Protein AF-A0A957VNJ9-F1 (afdb_monomer)

Solvent-accessible surface area (backbone atoms only — not comparable to full-atom values): 10377 Å² total; per-residue (Å²): 135,84,89,80,92,87,82,86,87,85,89,81,90,75,98,68,89,82,77,82,77,82,78,83,77,80,77,77,76,82,78,77,76,81,76,78,79,77,77,81,75,73,97,59,76,95,60,82,52,71,89,81,55,55,68,86,68,42,51,62,58,51,47,54,42,60,76,69,40,44,57,62,81,70,61,45,54,58,53,97,53,60,36,53,59,40,62,75,54,98,95,41,77,67,27,94,51,56,9,32,38,45,36,27,32,70,58,41,46,51,36,58,73,51,77,59,59,77,78,82,60,88,79,51,45,76,46,77,45,33,30,76,68,59,24,74,80,56,68,92,56,53,72,68,62,51,61,76,53,62,74,50,90,74,134

Secondary structure (DSSP, 8-state):
---------------------------PPPPPPPPPPPPPPPSS-SS--GGGS-HHHHHHHHHHHHHTTHHHHTT-EE-SS-B-SS-EETTEE-SSSSEEEEEE-HHHHHHHHTTT-SPPPTT--EEEEEEPSPGGGGTT--HHHHHTT--BS--

Sequence (155 aa):
MLNSICGRWWLSCGLGLFVLLFSAGCTATPGVPPLPPPPPAPVDPPLPLPSTMTLDAYEPILFDFLESKRYQELGWAHDKRVRDTGPYIDKVSYGTHPAVRIYYSPEIYAWLKNDRQGDVPDGAMIIKEMFPTPAARYTGMSDAEINDRLSMWTF

Structure (mmCIF, N/CA/C/O backbone):
data_AF-A0A957VNJ9-F1
#
_entry.id   AF-A0A957VNJ9-F1
#
loop_
_atom_site.group_PDB
_atom_site.id
_atom_site.type_symbol
_atom_site.label_atom_id
_atom_site.label_alt_id
_atom_site.label_comp_id
_atom_site.label_asym_id
_atom_site.label_entity_id
_atom_site.label_seq_id
_atom_site.pdbx_PDB_ins_code
_atom_site.Cartn_x
_atom_site.Cartn_y
_atom_site.Cartn_z
_atom_site.occupancy
_atom_site.B_iso_or_equiv
_atom_site.auth_seq_id
_atom_site.auth_comp_id
_atom_site.auth_asym_id
_atom_site.auth_atom_id
_atom_site.pdbx_PDB_model_num
ATOM 1 N N . MET A 1 1 ? 10.304 -48.553 -33.536 1.00 38.38 1 MET A N 1
ATOM 2 C CA . MET A 1 1 ? 10.157 -49.940 -33.044 1.00 38.38 1 MET A CA 1
ATOM 3 C C . MET A 1 1 ? 8.678 -50.206 -32.794 1.00 38.38 1 MET A C 1
ATOM 5 O O . MET A 1 1 ? 8.020 -49.284 -32.337 1.00 38.38 1 MET A O 1
ATOM 9 N N . LEU A 1 2 ? 8.240 -51.448 -33.052 1.00 38.75 2 LEU A N 1
ATOM 10 C CA . LEU A 1 2 ? 6.922 -52.064 -32.781 1.00 38.75 2 LEU A CA 1
ATOM 11 C C . LEU A 1 2 ? 5.769 -51.625 -33.715 1.00 38.75 2 LEU A C 1
ATOM 13 O O . LEU A 1 2 ? 5.451 -50.447 -33.792 1.00 38.75 2 LEU A O 1
ATOM 17 N N . ASN A 1 3 ? 5.292 -52.503 -34.616 1.00 37.09 3 ASN A N 1
ATOM 18 C CA . ASN A 1 3 ? 4.362 -53.646 -34.407 1.00 37.09 3 ASN A CA 1
ATOM 19 C C . ASN A 1 3 ? 2.962 -53.156 -33.988 1.00 37.09 3 ASN A C 1
ATOM 21 O O . ASN A 1 3 ? 2.868 -52.299 -33.128 1.00 37.09 3 ASN A O 1
ATOM 25 N N . SER A 1 4 ? 1.817 -53.684 -34.414 1.00 44.69 4 SER A N 1
ATOM 26 C CA . SER A 1 4 ? 1.404 -54.676 -35.411 1.00 44.69 4 SER A CA 1
ATOM 27 C C . SER A 1 4 ? -0.136 -54.725 -35.344 1.00 44.69 4 SER A C 1
ATOM 29 O O . SER A 1 4 ? -0.682 -54.687 -34.250 1.00 44.69 4 SER A O 1
ATOM 31 N N . ILE A 1 5 ? -0.787 -54.890 -36.501 1.00 49.09 5 ILE A N 1
ATOM 32 C CA . ILE A 1 5 ? -1.937 -55.782 -36.777 1.00 49.09 5 ILE A CA 1
ATOM 33 C C . ILE A 1 5 ? -3.258 -55.602 -35.988 1.00 49.09 5 ILE A C 1
ATOM 35 O O . ILE A 1 5 ? -3.357 -55.969 -34.826 1.00 49.09 5 ILE A O 1
ATOM 39 N N . CYS A 1 6 ? -4.328 -55.256 -36.720 1.00 39.69 6 CYS A N 1
ATOM 40 C CA . CYS A 1 6 ? -5.602 -56.008 -36.812 1.00 39.69 6 CYS A CA 1
ATOM 41 C C . CYS A 1 6 ? -6.406 -55.376 -37.976 1.00 39.69 6 CYS A C 1
ATOM 43 O O . CYS A 1 6 ? -6.564 -54.166 -38.010 1.00 39.69 6 CYS A O 1
ATOM 45 N N . GLY A 1 7 ? -6.854 -56.030 -39.047 1.00 36.88 7 GLY A N 1
ATOM 46 C CA . GLY A 1 7 ? -7.435 -57.364 -39.141 1.00 36.88 7 GLY A CA 1
ATOM 47 C C . GLY A 1 7 ? -8.939 -57.274 -39.469 1.00 36.88 7 GLY A C 1
ATOM 48 O O . GLY A 1 7 ? -9.752 -57.548 -38.609 1.00 36.88 7 GLY A O 1
ATOM 49 N N . ARG A 1 8 ? -9.267 -56.798 -40.686 1.00 47.53 8 ARG A N 1
ATOM 50 C CA . ARG A 1 8 ? -10.337 -57.184 -41.653 1.00 47.53 8 ARG A CA 1
ATOM 51 C C . ARG A 1 8 ? -11.632 -57.862 -41.136 1.00 47.53 8 ARG A C 1
ATOM 53 O O . ARG A 1 8 ? -11.556 -58.809 -40.376 1.00 47.53 8 ARG A O 1
ATOM 60 N N . TRP A 1 9 ? -12.802 -57.467 -41.662 1.00 34.78 9 TRP A N 1
ATOM 61 C CA . TRP A 1 9 ? -13.671 -58.253 -42.571 1.00 34.78 9 TRP A CA 1
ATOM 62 C C . TRP A 1 9 ? -15.170 -57.814 -42.559 1.00 34.78 9 TRP A C 1
ATOM 64 O O . TRP A 1 9 ? -15.724 -57.486 -41.519 1.00 34.78 9 TRP A O 1
ATOM 74 N N . TRP A 1 10 ? -15.793 -57.959 -43.743 1.00 39.81 10 TRP A N 1
ATOM 75 C CA . TRP A 1 10 ? -17.226 -58.059 -44.113 1.00 39.81 10 TRP A CA 1
ATOM 76 C C . TRP A 1 10 ? -18.075 -56.795 -44.359 1.00 39.81 10 TRP A C 1
ATOM 78 O O . TRP A 1 10 ? -18.425 -56.032 -43.467 1.00 39.81 10 TRP A O 1
ATOM 88 N N . LEU A 1 11 ? -18.475 -56.679 -45.636 1.00 46.28 11 LEU A N 1
ATOM 89 C CA . LEU A 1 11 ? -19.645 -55.964 -46.146 1.00 46.28 11 LEU A CA 1
ATOM 90 C C . LEU A 1 11 ? -20.938 -56.479 -45.492 1.00 46.28 11 LEU A C 1
ATOM 92 O O . LEU A 1 11 ? -21.093 -57.691 -45.348 1.00 46.28 11 LEU A O 1
ATOM 96 N N . SER A 1 12 ? -21.921 -55.596 -45.298 1.00 43.41 12 SER A N 1
ATOM 97 C CA . SER A 1 12 ? -23.308 -55.839 -45.731 1.00 43.41 12 SER A CA 1
ATOM 98 C C . SER A 1 12 ? -24.133 -54.554 -45.758 1.00 43.41 12 SER A C 1
ATOM 100 O O . SER A 1 12 ? -24.054 -53.716 -44.865 1.00 43.41 12 SER A O 1
ATOM 102 N N . CYS A 1 13 ? -24.908 -54.432 -46.834 1.00 42.75 13 CYS A N 1
ATOM 103 C CA . CYS A 1 13 ? -25.935 -53.430 -47.068 1.00 42.75 13 CYS A CA 1
ATOM 104 C C . CYS A 1 13 ? -27.037 -53.477 -46.002 1.00 42.75 13 CYS A C 1
ATOM 106 O O . CYS A 1 13 ? -27.455 -54.554 -45.588 1.00 42.75 13 CYS A O 1
ATOM 108 N N . GLY A 1 14 ? -27.593 -52.315 -45.670 1.00 41.59 14 GLY A N 1
ATOM 109 C CA . GLY A 1 14 ? -28.863 -52.205 -44.963 1.00 41.59 14 GLY A CA 1
ATOM 110 C C . GLY A 1 14 ? -29.283 -50.747 -44.861 1.00 41.59 14 GLY A C 1
ATOM 111 O O . GLY A 1 14 ? -28.668 -49.984 -44.124 1.00 41.59 14 GLY A O 1
ATOM 112 N N . LEU A 1 15 ? -30.303 -50.353 -45.630 1.00 52.56 15 LEU A N 1
ATOM 113 C CA . LEU A 1 15 ? -30.981 -49.067 -45.479 1.00 52.56 15 LEU A CA 1
ATOM 114 C C . LEU A 1 15 ? -31.488 -48.943 -44.035 1.00 52.56 15 LEU A C 1
ATOM 116 O O . LEU A 1 15 ? -32.369 -49.695 -43.624 1.00 52.56 15 LEU A O 1
ATOM 120 N N . GLY A 1 16 ? -30.943 -47.989 -43.283 1.00 39.84 16 GLY A N 1
ATOM 121 C CA . GLY A 1 16 ? -31.357 -47.679 -41.920 1.00 39.84 16 GLY A CA 1
ATOM 122 C C . GLY A 1 16 ? -31.601 -46.183 -41.778 1.00 39.84 16 GLY A C 1
ATOM 123 O O . GLY A 1 16 ? -30.678 -45.383 -41.891 1.00 39.84 16 GLY A O 1
ATOM 124 N N . LEU A 1 17 ? -32.864 -45.828 -41.568 1.00 51.88 17 LEU A N 1
ATOM 125 C CA . LEU A 1 17 ? -33.382 -44.498 -41.266 1.00 51.88 17 LEU A CA 1
ATOM 126 C C . LEU A 1 17 ? -32.530 -43.804 -40.178 1.00 51.88 17 LEU A C 1
ATOM 128 O O . LEU A 1 17 ? -32.545 -44.216 -39.019 1.00 51.88 17 LEU A O 1
ATOM 132 N N . PHE A 1 18 ? -31.784 -42.756 -40.538 1.00 42.62 18 PHE A N 1
ATOM 133 C CA . PHE A 1 18 ? -30.990 -41.968 -39.589 1.00 42.62 18 PHE A CA 1
ATOM 134 C C . PHE A 1 18 ? -31.920 -41.009 -38.827 1.00 42.62 18 PHE A C 1
ATOM 136 O O . PHE A 1 18 ? -32.185 -39.890 -39.262 1.00 42.62 18 PHE A O 1
ATOM 143 N N . VAL A 1 19 ? -32.456 -41.458 -37.692 1.00 52.66 19 VAL A N 1
ATOM 144 C CA . VAL A 1 19 ? -33.086 -40.566 -36.711 1.00 52.66 19 VAL A CA 1
ATOM 145 C C . VAL A 1 19 ? -31.959 -39.881 -35.938 1.00 52.66 19 VAL A C 1
ATOM 147 O O . VAL A 1 19 ? -31.299 -40.498 -35.106 1.00 52.66 19 VAL A O 1
ATOM 150 N N . LEU A 1 20 ? -31.714 -38.603 -36.230 1.00 48.59 20 LEU A N 1
ATOM 151 C CA . LEU A 1 20 ? -30.827 -37.757 -35.431 1.00 48.59 20 LEU A CA 1
ATOM 152 C C . LEU A 1 20 ? -31.511 -37.447 -34.091 1.00 48.59 20 LEU A C 1
ATOM 154 O O . LEU A 1 20 ? -32.281 -36.496 -33.982 1.00 48.59 20 LEU A O 1
ATOM 158 N N . LEU A 1 21 ? -31.233 -38.252 -33.062 1.00 48.19 21 LEU A N 1
ATOM 159 C CA . LEU A 1 21 ? -31.470 -37.851 -31.676 1.00 48.19 21 LEU A CA 1
ATOM 160 C C . LEU A 1 21 ? -30.427 -36.795 -31.287 1.00 48.19 21 LEU A C 1
ATOM 162 O O . LEU A 1 21 ? -29.261 -37.108 -31.053 1.00 48.19 21 LEU A O 1
ATOM 166 N N . PHE A 1 22 ? -30.854 -35.535 -31.202 1.00 48.94 22 PHE A N 1
ATOM 167 C CA . PHE A 1 22 ? -30.104 -34.485 -30.517 1.00 48.94 22 PHE A CA 1
ATOM 168 C C . PHE A 1 22 ? -30.204 -34.726 -29.004 1.00 48.94 22 PHE A C 1
ATOM 170 O O . PHE A 1 22 ? -31.162 -34.311 -28.352 1.00 48.94 22 PHE A O 1
ATOM 177 N N . SER A 1 23 ? -29.220 -35.419 -28.434 1.00 49.25 23 SER A N 1
ATOM 178 C CA . SER A 1 23 ? -29.039 -35.464 -26.983 1.00 49.25 23 SER A CA 1
ATOM 179 C C . SER A 1 23 ? -28.558 -34.092 -26.509 1.00 49.25 23 SER A C 1
ATOM 181 O O . SER A 1 23 ? -27.394 -33.738 -26.694 1.00 49.25 23 SER A O 1
ATOM 183 N N . ALA A 1 24 ? -29.453 -33.307 -25.907 1.00 58.97 24 ALA A N 1
ATOM 184 C CA . ALA A 1 24 ? -29.091 -32.104 -25.167 1.00 58.97 24 ALA A CA 1
ATOM 185 C C . ALA A 1 24 ? -28.257 -32.508 -23.940 1.00 58.97 24 ALA A C 1
ATOM 187 O O . ALA A 1 24 ? -28.787 -32.904 -22.903 1.00 58.97 24 ALA A O 1
ATOM 188 N N . GLY A 1 25 ? -26.932 -32.465 -24.077 1.00 49.56 25 GLY A N 1
ATOM 189 C CA . GLY A 1 25 ? -26.015 -32.635 -22.959 1.00 49.56 25 GLY A CA 1
ATOM 190 C C . GLY A 1 25 ? -26.061 -31.404 -22.060 1.00 49.56 25 GLY A C 1
ATOM 191 O O . GLY A 1 25 ? -25.425 -30.398 -22.360 1.00 49.56 25 GLY A O 1
ATOM 192 N N . CYS A 1 26 ? -26.796 -31.478 -20.950 1.00 47.88 26 CYS A N 1
ATOM 193 C CA . CYS A 1 26 ? -26.626 -30.553 -19.833 1.00 47.88 26 CYS A CA 1
ATOM 194 C C . CYS A 1 26 ? -25.254 -30.814 -19.199 1.00 47.88 26 CYS A C 1
ATOM 196 O O . CYS A 1 26 ? -25.108 -31.704 -18.362 1.00 47.88 26 CYS A O 1
ATOM 198 N N . THR A 1 27 ? -24.227 -30.064 -19.591 1.00 48.47 27 THR A N 1
ATOM 199 C CA . THR A 1 27 ? -22.971 -30.038 -18.838 1.00 48.47 27 THR A CA 1
ATOM 200 C C . THR A 1 27 ? -23.202 -29.236 -17.561 1.00 48.47 27 THR A C 1
ATOM 202 O O . THR A 1 27 ? -23.256 -28.008 -17.597 1.00 48.47 27 THR A O 1
ATOM 205 N N . ALA A 1 28 ? -23.378 -29.929 -16.436 1.00 54.81 28 ALA A N 1
ATOM 206 C CA . ALA A 1 28 ? -23.348 -29.307 -15.121 1.00 54.81 28 ALA A CA 1
ATOM 207 C C . ALA A 1 28 ? -21.946 -28.729 -14.875 1.00 54.81 28 ALA A C 1
ATOM 209 O O . ALA A 1 28 ? -20.947 -29.450 -14.923 1.00 54.81 28 ALA A O 1
ATOM 210 N N . THR A 1 29 ? -21.870 -27.423 -14.638 1.00 53.47 29 THR A N 1
ATOM 211 C CA . THR A 1 29 ? -20.640 -26.731 -14.252 1.00 53.47 29 THR A CA 1
ATOM 212 C C . THR A 1 29 ? -20.153 -27.295 -12.911 1.00 53.47 29 THR A C 1
ATOM 214 O O . THR A 1 29 ? -20.943 -27.321 -11.963 1.00 53.47 29 THR A O 1
ATOM 217 N N . PRO A 1 30 ? -18.890 -27.738 -12.776 1.00 58.78 30 PRO A N 1
ATOM 218 C CA . PRO A 1 30 ? -18.343 -28.117 -11.479 1.00 58.78 30 PRO A CA 1
ATOM 219 C C . PRO A 1 30 ? -18.404 -26.915 -10.532 1.00 58.78 30 PRO A C 1
ATOM 221 O O . PRO A 1 30 ? -17.840 -25.860 -10.825 1.00 58.78 30 PRO A O 1
ATOM 224 N N . GLY A 1 31 ? -19.123 -27.061 -9.419 1.00 60.03 31 GLY A N 1
ATOM 225 C CA . GLY A 1 31 ? -19.221 -26.028 -8.394 1.00 60.03 31 GLY A CA 1
ATOM 226 C C . GLY A 1 31 ? -17.846 -25.738 -7.800 1.00 60.03 31 GLY A C 1
ATOM 227 O O . GLY A 1 31 ? -17.173 -26.643 -7.308 1.00 60.03 31 GLY A O 1
ATOM 228 N N . VAL A 1 32 ? -17.424 -24.476 -7.854 1.00 66.62 32 VAL A N 1
ATOM 229 C CA . VAL A 1 32 ? -16.236 -24.006 -7.137 1.00 66.62 32 VAL A CA 1
ATOM 230 C C . VAL A 1 32 ? -16.505 -24.174 -5.635 1.00 66.62 32 VAL A C 1
ATOM 232 O O . VAL A 1 32 ? -17.546 -23.708 -5.167 1.00 66.62 32 VAL A O 1
ATOM 235 N N . PRO A 1 33 ? -15.615 -24.832 -4.868 1.00 71.12 33 PRO A N 1
ATOM 236 C CA . PRO A 1 33 ? -15.770 -24.935 -3.424 1.00 71.12 33 PRO A CA 1
ATOM 237 C C . PRO A 1 33 ? -15.857 -23.539 -2.794 1.00 71.12 33 PRO A C 1
ATOM 239 O O . PRO A 1 33 ? -15.116 -22.644 -3.216 1.00 71.12 33 PRO A O 1
ATOM 242 N N . PRO A 1 34 ? -16.720 -23.328 -1.786 1.00 69.75 34 PRO A N 1
ATOM 243 C CA . PRO A 1 34 ? -16.755 -22.064 -1.067 1.00 69.75 34 PRO A CA 1
ATOM 244 C C . PRO A 1 34 ? -15.380 -21.784 -0.454 1.00 69.75 34 PRO A C 1
ATOM 246 O O . PRO A 1 34 ? -14.733 -22.675 0.103 1.00 69.75 34 PRO A O 1
ATOM 249 N N . LEU A 1 35 ? -14.923 -20.539 -0.593 1.00 55.06 35 LEU A N 1
ATOM 250 C CA . LEU A 1 35 ? -13.683 -20.094 0.029 1.00 55.06 35 LEU A CA 1
ATOM 251 C C . LEU A 1 35 ? -13.791 -20.248 1.555 1.00 55.06 35 LEU A C 1
ATOM 253 O O . LEU A 1 35 ? -14.874 -20.037 2.108 1.00 55.06 35 LEU A O 1
ATOM 257 N N . PRO A 1 36 ? -12.687 -20.589 2.242 1.00 68.38 36 PRO A N 1
ATOM 258 C CA . PRO A 1 36 ? -12.672 -20.592 3.696 1.00 68.38 36 PRO A CA 1
ATOM 259 C C . PRO A 1 36 ? -13.065 -19.205 4.233 1.00 68.38 36 PRO A C 1
ATOM 261 O O . PRO A 1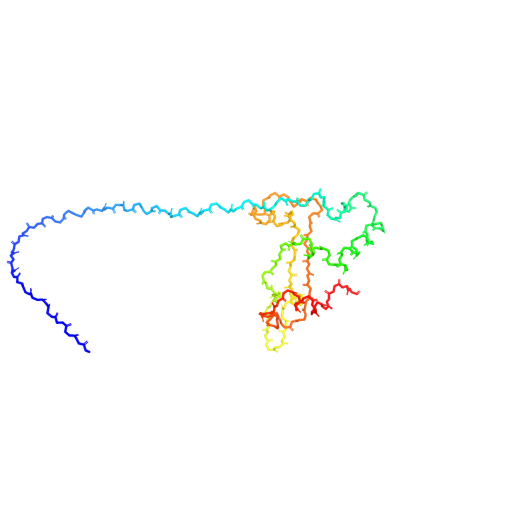 36 ? -12.780 -18.193 3.576 1.00 68.38 36 PRO A O 1
ATOM 264 N N . PRO A 1 37 ? -13.721 -19.146 5.407 1.00 60.44 37 PRO A N 1
ATOM 265 C CA . PRO A 1 37 ? -14.076 -17.878 6.023 1.00 60.44 37 PRO A CA 1
ATOM 266 C C . PRO A 1 37 ? -12.812 -17.038 6.247 1.00 60.44 37 PRO A C 1
ATOM 268 O O . PRO A 1 37 ? -11.747 -17.601 6.532 1.00 60.44 37 PRO A O 1
ATOM 271 N N . PRO A 1 38 ? -12.900 -15.705 6.097 1.00 57.47 38 PRO A N 1
ATOM 272 C CA . PRO A 1 38 ? -11.779 -14.841 6.418 1.00 57.47 38 PRO A CA 1
ATOM 273 C C . PRO A 1 38 ? -11.381 -15.046 7.888 1.00 57.47 38 PRO A C 1
ATOM 275 O O . PRO A 1 38 ? -12.241 -15.364 8.718 1.00 57.47 38 PRO A O 1
ATOM 278 N N . PRO A 1 39 ? -10.091 -14.885 8.225 1.00 58.59 39 PRO A N 1
ATOM 279 C CA . PRO A 1 39 ? -9.673 -14.881 9.617 1.00 58.59 39 PRO A CA 1
ATOM 280 C C . PRO A 1 39 ? -10.472 -13.825 10.403 1.00 58.59 39 PRO A C 1
ATOM 282 O O . PRO A 1 39 ? -10.879 -12.813 9.821 1.00 58.59 39 PRO A O 1
ATOM 285 N N . PRO A 1 40 ? -10.724 -14.054 11.704 1.00 51.91 40 PRO A N 1
ATOM 286 C CA . PRO A 1 40 ? -11.412 -13.079 12.539 1.00 51.91 40 PRO A CA 1
ATOM 287 C C . PRO A 1 40 ? -10.670 -11.740 12.501 1.00 51.91 40 PRO A C 1
ATOM 289 O O . PRO A 1 40 ? -9.438 -11.706 12.525 1.00 51.91 40 PRO A O 1
ATOM 292 N N . ALA A 1 41 ? -11.432 -10.647 12.418 1.00 54.03 41 ALA A N 1
ATOM 293 C CA . ALA A 1 41 ? -10.878 -9.303 12.482 1.00 54.03 41 ALA A CA 1
ATOM 294 C C . ALA A 1 41 ? -10.094 -9.120 13.801 1.00 54.03 41 ALA A C 1
ATOM 296 O O . ALA A 1 41 ? -10.495 -9.692 14.822 1.00 54.03 41 ALA A O 1
ATOM 297 N N . PRO A 1 42 ? -8.980 -8.366 13.801 1.00 52.56 42 PRO A N 1
ATOM 298 C CA . PRO A 1 42 ? -8.271 -8.025 15.028 1.00 52.56 42 PRO A CA 1
ATOM 299 C C . PRO A 1 42 ? -9.209 -7.388 16.061 1.00 52.56 42 PRO A C 1
ATOM 301 O O . PRO A 1 42 ? -10.159 -6.695 15.709 1.00 52.56 42 PRO A O 1
ATOM 304 N N . VAL A 1 43 ? -8.929 -7.650 17.339 1.00 51.88 43 VAL A N 1
ATOM 305 C CA . VAL A 1 43 ? -9.825 -7.378 18.478 1.00 51.88 43 VAL A CA 1
ATOM 306 C C . VAL A 1 43 ? -9.967 -5.884 18.814 1.00 51.88 43 VAL A C 1
ATOM 308 O O . VAL A 1 43 ? -10.880 -5.535 19.541 1.00 51.88 43 VAL A O 1
ATOM 311 N N . ASP A 1 44 ? -9.177 -4.995 18.218 1.00 53.34 44 ASP A N 1
ATOM 312 C CA . ASP A 1 44 ? -9.383 -3.542 18.213 1.00 53.34 44 ASP A CA 1
ATOM 313 C C . ASP A 1 44 ? -8.753 -2.982 16.922 1.00 53.34 44 ASP A C 1
ATOM 315 O O . ASP A 1 44 ? -7.735 -3.533 16.471 1.00 53.34 44 ASP A O 1
ATOM 319 N N . PRO A 1 45 ? -9.298 -1.914 16.300 1.00 62.59 45 PRO A N 1
ATOM 320 C CA . PRO A 1 45 ? -8.590 -1.243 15.220 1.00 62.59 45 PRO A CA 1
ATOM 321 C C . PRO A 1 45 ? -7.258 -0.720 15.779 1.00 62.59 45 PRO A C 1
ATOM 323 O O . PRO A 1 45 ? -7.228 -0.123 16.856 1.00 62.59 45 PRO A O 1
ATOM 326 N N . PRO A 1 46 ? -6.130 -0.933 15.082 1.00 74.88 46 PRO A N 1
ATOM 327 C CA . PRO A 1 46 ? -4.813 -0.614 15.629 1.00 74.88 46 PRO A CA 1
ATOM 328 C C . PRO A 1 46 ? -4.570 0.893 15.787 1.00 74.88 46 PRO A C 1
ATOM 330 O O . PRO A 1 46 ? -3.569 1.291 16.377 1.00 74.88 46 PRO A O 1
ATOM 333 N N . LEU A 1 47 ? -5.468 1.716 15.245 1.00 89.00 47 LEU A N 1
ATOM 334 C CA . LEU A 1 47 ? -5.465 3.165 15.331 1.00 89.00 47 LEU A CA 1
ATOM 335 C C . LEU A 1 47 ? -6.841 3.650 15.805 1.00 89.00 47 LEU A C 1
ATOM 337 O O . LEU A 1 47 ? -7.858 3.073 15.410 1.00 89.00 47 LEU A O 1
ATOM 341 N N . PRO A 1 48 ? -6.900 4.732 16.598 1.00 91.81 48 PRO A N 1
ATOM 342 C CA . PRO A 1 48 ? -8.160 5.402 16.880 1.00 91.81 48 PRO A CA 1
ATOM 343 C C . PRO A 1 48 ? -8.747 6.016 15.598 1.00 91.81 48 PRO A C 1
ATOM 345 O O . PRO A 1 48 ? -8.031 6.270 14.628 1.00 91.81 48 PRO A O 1
ATOM 348 N N . LEU A 1 49 ? -10.053 6.290 15.591 1.00 91.19 49 LEU A N 1
ATOM 349 C CA . LEU A 1 49 ? -10.687 6.960 14.456 1.00 91.19 49 LEU A CA 1
ATOM 350 C C . LEU A 1 49 ? -10.211 8.421 14.372 1.00 91.19 49 LEU A C 1
ATOM 352 O O . LEU A 1 49 ? -10.336 9.136 15.372 1.00 91.19 49 LEU A O 1
ATOM 356 N N . PRO A 1 50 ? -9.751 8.911 13.204 1.00 89.62 50 PRO A N 1
ATOM 357 C CA . PRO A 1 50 ? -9.290 10.296 13.058 1.00 89.62 50 PRO A CA 1
ATOM 358 C C . PRO A 1 50 ? -10.354 11.328 13.459 1.00 89.62 50 PRO A C 1
ATOM 360 O O . PRO A 1 50 ? -10.034 12.392 13.975 1.00 89.62 50 PRO A O 1
ATOM 363 N N . SER A 1 51 ? -11.634 10.996 13.263 1.00 88.75 51 SER A N 1
ATOM 364 C CA . SER A 1 51 ? -12.789 11.841 13.589 1.00 88.75 51 SER A CA 1
ATOM 365 C C . SER A 1 51 ? -13.035 12.026 15.093 1.00 88.75 51 SER A C 1
ATOM 367 O O . SER A 1 51 ? -13.823 12.888 15.480 1.00 88.75 51 SER A O 1
ATOM 369 N N . THR A 1 52 ? -12.376 11.238 15.949 1.00 93.00 52 THR A N 1
ATOM 370 C CA . THR A 1 52 ? -12.584 11.243 17.407 1.00 93.00 52 THR A CA 1
ATOM 371 C C . THR A 1 52 ? -11.586 12.113 18.171 1.00 93.00 52 THR A C 1
ATOM 373 O O . THR A 1 52 ? -11.705 12.253 19.387 1.00 93.00 52 THR A O 1
ATOM 376 N N . MET A 1 53 ? -10.614 12.718 17.483 1.00 94.69 53 MET A N 1
ATOM 377 C CA . MET A 1 53 ? -9.580 13.558 18.093 1.00 94.69 53 MET A CA 1
ATOM 378 C C . MET A 1 53 ? -9.124 14.682 17.157 1.00 94.69 53 MET A C 1
ATOM 380 O O . MET A 1 53 ? -9.556 14.774 16.012 1.00 94.69 53 MET A O 1
ATOM 384 N N . THR A 1 54 ? -8.283 15.584 17.661 1.00 96.19 54 THR A N 1
ATOM 385 C CA . THR A 1 54 ? -7.702 16.663 16.854 1.00 96.19 54 THR A CA 1
ATOM 386 C C . THR A 1 54 ? -6.586 16.136 15.953 1.00 96.19 54 THR A C 1
ATOM 388 O O . THR A 1 54 ? -5.949 15.133 16.271 1.00 96.19 54 THR A O 1
ATOM 391 N N . LEU A 1 55 ? -6.310 16.848 14.856 1.00 93.56 55 LEU A N 1
ATOM 392 C CA . LEU A 1 55 ? -5.229 16.498 13.929 1.00 93.56 55 LEU A CA 1
ATOM 393 C C . LEU A 1 55 ? -3.877 16.374 14.653 1.00 93.56 55 LEU A C 1
ATOM 395 O O . LEU A 1 55 ? -3.253 15.322 14.579 1.00 93.56 55 LEU A O 1
ATOM 399 N N . ASP A 1 56 ? -3.506 17.384 15.446 1.00 96.94 56 ASP A N 1
ATOM 400 C CA . ASP A 1 56 ? -2.249 17.413 16.213 1.00 96.94 56 ASP A CA 1
ATOM 401 C C . ASP A 1 56 ? -2.102 16.237 17.196 1.00 96.94 56 ASP A C 1
ATOM 403 O O . ASP A 1 56 ? -0.989 15.852 17.545 1.00 96.94 56 ASP A O 1
ATOM 407 N N . ALA A 1 57 ? -3.218 15.666 17.666 1.00 95.75 57 ALA A N 1
ATOM 408 C CA . ALA A 1 57 ? -3.205 14.494 18.540 1.00 95.75 57 ALA A CA 1
ATOM 409 C C . ALA A 1 57 ? -3.122 13.178 17.750 1.00 95.75 57 ALA A C 1
ATOM 411 O O . ALA A 1 57 ? -2.541 12.211 18.237 1.00 95.75 57 ALA A O 1
ATOM 412 N N . TYR A 1 58 ? -3.696 13.135 16.544 1.00 95.06 58 TYR A N 1
ATOM 413 C CA . TYR A 1 58 ? -3.720 11.941 15.703 1.00 95.06 58 TYR A CA 1
ATOM 414 C C . TYR A 1 58 ? -2.413 11.721 14.940 1.00 95.06 58 TYR A C 1
ATOM 416 O O . TYR A 1 58 ? -1.952 10.585 14.843 1.00 95.06 58 TYR A O 1
ATOM 424 N N . GLU A 1 59 ? -1.806 12.788 14.410 1.00 94.62 59 GLU A N 1
ATOM 425 C CA . GLU A 1 59 ? -0.607 12.696 13.568 1.00 94.62 59 GLU A CA 1
ATOM 426 C C . GLU A 1 59 ? 0.549 11.926 14.226 1.00 94.62 59 GLU A C 1
ATOM 428 O O . GLU A 1 59 ? 1.068 11.023 13.572 1.00 94.62 59 GLU A O 1
ATOM 433 N N . PRO A 1 60 ? 0.925 12.163 15.502 1.00 94.62 60 PRO A N 1
ATOM 434 C CA . PRO A 1 60 ? 1.994 11.395 16.143 1.00 94.62 60 PRO A CA 1
ATOM 435 C C . PRO A 1 60 ? 1.677 9.897 16.233 1.00 94.62 60 PRO A C 1
ATOM 437 O O . PRO A 1 60 ? 2.537 9.066 15.966 1.00 94.62 60 PRO A O 1
ATOM 440 N N . ILE A 1 61 ? 0.423 9.543 16.538 1.00 94.31 61 ILE A N 1
ATOM 441 C CA . ILE A 1 61 ? -0.025 8.145 16.635 1.00 94.31 61 ILE A CA 1
ATOM 442 C C . ILE A 1 61 ? 0.038 7.473 15.257 1.00 94.31 61 ILE A C 1
ATOM 444 O O . ILE A 1 61 ? 0.489 6.332 15.130 1.00 94.31 61 ILE A 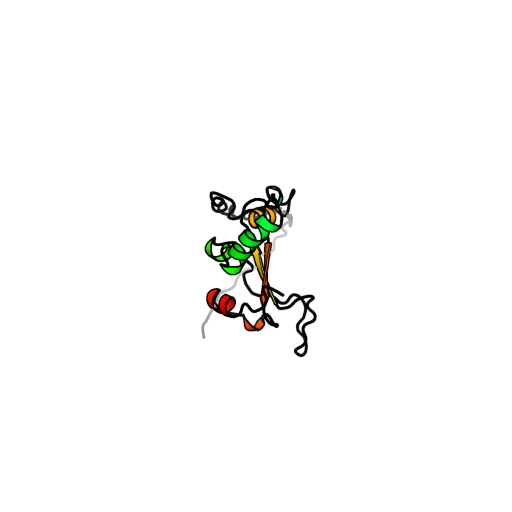O 1
ATOM 448 N N . LEU A 1 62 ? -0.411 8.182 14.216 1.00 93.44 62 LEU A N 1
ATOM 449 C CA . LEU A 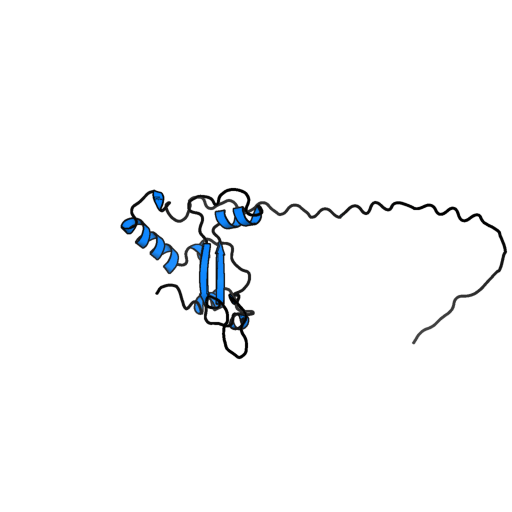1 62 ? -0.338 7.695 12.844 1.00 93.44 62 LEU A CA 1
ATOM 450 C C . LEU A 1 62 ? 1.120 7.529 12.401 1.00 93.44 62 LEU A C 1
ATOM 452 O O . LEU A 1 62 ? 1.454 6.494 11.827 1.00 93.44 62 LEU A O 1
ATOM 456 N N . PHE A 1 63 ? 1.991 8.503 12.673 1.00 92.88 63 PHE A N 1
ATOM 457 C CA . PHE A 1 63 ? 3.403 8.413 12.305 1.00 92.88 63 PHE A CA 1
ATOM 458 C C . PHE A 1 63 ? 4.100 7.255 13.006 1.00 92.88 63 PHE A C 1
ATOM 460 O O . PHE A 1 63 ? 4.724 6.454 12.314 1.00 92.88 63 PHE A O 1
ATOM 467 N N . ASP A 1 64 ? 3.896 7.069 14.310 1.00 93.25 64 ASP A N 1
ATOM 468 C CA . ASP A 1 64 ? 4.448 5.923 15.038 1.00 93.25 64 ASP A CA 1
ATOM 469 C C . ASP A 1 64 ? 4.004 4.588 14.411 1.00 93.25 64 ASP A C 1
ATOM 471 O O . ASP A 1 64 ? 4.809 3.668 14.226 1.00 93.25 64 ASP A O 1
ATOM 475 N N . PHE A 1 65 ? 2.732 4.473 14.014 1.00 93.00 65 PHE A N 1
ATOM 476 C CA . PHE A 1 65 ? 2.202 3.287 13.333 1.00 93.00 65 PHE A CA 1
ATOM 477 C C . PHE A 1 65 ? 2.841 3.049 11.952 1.00 93.00 65 PHE A C 1
ATOM 479 O O . PHE A 1 65 ? 3.119 1.900 11.585 1.00 93.00 65 PHE A O 1
ATOM 486 N N . LEU A 1 66 ? 3.067 4.113 11.176 1.00 92.19 66 LEU A N 1
ATOM 487 C CA . LEU A 1 66 ? 3.661 4.028 9.840 1.00 92.19 66 LEU A CA 1
ATOM 488 C C . LEU A 1 66 ? 5.172 3.751 9.903 1.00 92.19 66 LEU A C 1
ATOM 490 O O . LEU A 1 66 ? 5.649 2.881 9.173 1.00 92.19 66 LEU A O 1
ATOM 494 N N . GLU A 1 67 ? 5.907 4.425 10.792 1.00 89.62 67 GLU A N 1
ATOM 495 C CA . GLU A 1 67 ? 7.356 4.267 10.978 1.00 89.62 67 GLU A CA 1
ATOM 496 C C . GLU A 1 67 ? 7.718 2.876 11.499 1.00 89.62 67 GLU A C 1
ATOM 498 O O . GLU A 1 67 ? 8.624 2.228 10.969 1.00 89.62 67 GLU A O 1
ATOM 503 N N . SER A 1 68 ? 6.959 2.371 12.476 1.00 89.94 68 SER A N 1
ATOM 504 C CA . SER A 1 68 ? 7.110 0.998 12.979 1.00 89.94 68 SER A CA 1
ATOM 505 C C . SER A 1 68 ? 6.622 -0.068 11.995 1.00 89.94 68 SER A C 1
ATOM 507 O O . SER A 1 68 ? 6.779 -1.260 12.244 1.00 89.94 68 SER A O 1
ATOM 509 N N . LYS A 1 69 ? 6.022 0.338 10.867 1.00 90.69 69 LYS A N 1
ATOM 510 C CA . LYS A 1 69 ? 5.402 -0.549 9.876 1.00 90.69 69 LYS A CA 1
ATOM 511 C C . LYS A 1 69 ? 4.430 -1.547 10.506 1.00 90.69 69 LYS A C 1
ATOM 513 O O . LYS A 1 69 ? 4.325 -2.694 10.063 1.00 90.69 69 LYS A O 1
ATOM 518 N N . ARG A 1 70 ? 3.686 -1.115 11.527 1.00 92.56 70 ARG A N 1
ATOM 519 C CA . ARG A 1 70 ? 2.845 -1.991 12.353 1.00 92.56 70 ARG A CA 1
ATOM 520 C C . ARG A 1 70 ? 1.821 -2.787 11.536 1.00 92.56 70 ARG A C 1
ATOM 522 O O . ARG A 1 70 ? 1.511 -3.923 11.879 1.00 92.56 70 ARG A O 1
ATOM 529 N N . TYR A 1 71 ? 1.348 -2.249 10.413 1.00 93.00 71 TYR A N 1
ATOM 530 C CA . TYR A 1 71 ? 0.490 -2.958 9.453 1.00 93.00 71 TYR A CA 1
ATOM 531 C C . TYR A 1 71 ? 1.109 -4.265 8.912 1.00 93.00 71 TYR A C 1
ATOM 533 O O . TYR A 1 71 ? 0.382 -5.230 8.675 1.00 93.00 71 TYR A O 1
ATOM 541 N N . GLN A 1 72 ? 2.434 -4.340 8.744 1.00 92.38 72 GLN A N 1
ATOM 542 C CA . GLN A 1 72 ? 3.116 -5.567 8.320 1.00 92.38 72 GLN A CA 1
ATOM 543 C C . GLN A 1 72 ? 3.123 -6.608 9.444 1.00 92.38 72 GLN A C 1
ATOM 545 O O . GLN A 1 72 ? 2.810 -7.773 9.209 1.00 92.38 72 GLN A O 1
ATOM 550 N N . GLU A 1 73 ? 3.415 -6.181 10.675 1.00 90.81 73 GLU A N 1
ATOM 551 C CA . GLU A 1 73 ? 3.411 -7.047 11.862 1.00 90.81 73 GLU A CA 1
ATOM 552 C C . GLU A 1 73 ? 2.013 -7.590 12.181 1.00 90.81 73 GLU A C 1
ATOM 554 O O . GLU A 1 73 ? 1.863 -8.721 12.638 1.00 90.81 73 GLU A O 1
ATOM 559 N N . LEU A 1 74 ? 0.982 -6.789 11.903 1.00 92.00 74 LEU A N 1
ATOM 560 C CA . LEU A 1 74 ? -0.424 -7.179 12.000 1.00 92.00 74 LEU A CA 1
ATOM 561 C C . LEU A 1 74 ? -0.870 -8.109 10.859 1.00 92.00 74 LEU A C 1
ATOM 563 O O . LEU A 1 74 ? -2.028 -8.523 10.834 1.00 92.00 74 LEU A O 1
ATOM 567 N N . GLY A 1 75 ? 0.014 -8.436 9.912 1.00 93.38 75 GLY A N 1
ATOM 568 C CA . GLY A 1 75 ? -0.268 -9.384 8.837 1.00 93.38 75 GLY A CA 1
ATOM 569 C C . GLY A 1 75 ? -1.273 -8.870 7.809 1.00 93.38 75 GLY A C 1
ATOM 570 O O . GLY A 1 75 ? -2.041 -9.662 7.260 1.00 93.38 75 GLY A O 1
ATOM 571 N N . TRP A 1 76 ? -1.304 -7.558 7.551 1.00 95.50 76 TRP A N 1
ATOM 572 C CA . TRP A 1 76 ? -2.206 -6.985 6.551 1.00 95.50 76 TRP A CA 1
ATOM 573 C C . TRP A 1 76 ? -1.991 -7.620 5.173 1.00 95.50 76 TRP A C 1
ATOM 575 O O . TRP A 1 76 ? -0.862 -7.864 4.730 1.00 95.50 76 TRP A O 1
ATOM 585 N N . ALA A 1 77 ? -3.101 -7.870 4.475 1.00 96.31 77 ALA A N 1
ATOM 586 C CA . ALA A 1 77 ? -3.059 -8.377 3.112 1.00 96.31 77 ALA A CA 1
ATOM 587 C C . ALA A 1 77 ? -2.389 -7.346 2.197 1.00 96.31 77 ALA A C 1
ATOM 589 O O . ALA A 1 77 ? -2.561 -6.143 2.379 1.00 96.31 77 ALA A O 1
ATOM 590 N N . HIS A 1 78 ? -1.645 -7.803 1.193 1.00 96.38 78 HIS A N 1
ATOM 591 C CA . HIS A 1 78 ? -0.913 -6.911 0.301 1.00 96.38 78 HIS A CA 1
ATOM 592 C C . HIS A 1 78 ? -0.769 -7.478 -1.113 1.00 96.38 78 HIS A C 1
ATOM 594 O O . HIS A 1 78 ? -1.079 -8.642 -1.385 1.00 96.38 78 HIS A O 1
ATOM 600 N N . ASP A 1 79 ? -0.316 -6.626 -2.031 1.00 96.19 79 ASP A N 1
ATOM 601 C CA . ASP A 1 79 ? -0.005 -7.007 -3.407 1.00 96.19 79 ASP A CA 1
ATOM 602 C C . ASP A 1 79 ? 1.045 -8.127 -3.444 1.00 96.19 79 ASP A C 1
ATOM 604 O O . ASP A 1 79 ? 2.117 -8.012 -2.864 1.00 96.19 79 ASP A O 1
ATOM 608 N N . LYS A 1 80 ? 0.796 -9.178 -4.236 1.00 93.69 80 LYS A N 1
ATOM 609 C CA . LYS A 1 80 ? 1.710 -10.334 -4.374 1.00 93.69 80 LYS A CA 1
ATOM 610 C C . LYS A 1 80 ? 3.111 -9.990 -4.901 1.00 93.69 80 LYS A C 1
ATOM 612 O O . LYS A 1 80 ? 3.978 -10.857 -4.930 1.00 93.69 80 LYS A O 1
ATOM 617 N N . ARG A 1 81 ? 3.293 -8.792 -5.458 1.00 94.94 81 ARG A N 1
ATOM 618 C CA . ARG A 1 81 ? 4.553 -8.301 -6.022 1.00 94.94 81 ARG A CA 1
ATOM 619 C C . ARG A 1 81 ? 4.545 -6.780 -6.087 1.00 94.94 81 ARG A C 1
ATOM 621 O O . ARG A 1 81 ? 3.486 -6.177 -6.256 1.00 94.94 81 ARG A O 1
ATOM 628 N N . VAL A 1 82 ? 5.734 -6.184 -6.072 1.00 96.81 82 VAL A N 1
ATOM 629 C CA . VAL A 1 82 ? 5.919 -4.786 -6.473 1.00 96.81 82 VAL A CA 1
ATOM 630 C C . VAL A 1 82 ? 5.524 -4.636 -7.948 1.00 96.81 82 VAL A C 1
ATOM 632 O O . VAL A 1 82 ? 5.810 -5.512 -8.771 1.00 96.81 82 VAL A O 1
ATOM 635 N N . ARG A 1 83 ? 4.854 -3.537 -8.302 1.00 97.12 83 ARG A N 1
ATOM 636 C CA . ARG A 1 83 ? 4.402 -3.247 -9.672 1.00 97.12 83 ARG A CA 1
ATOM 637 C C . ARG A 1 83 ? 4.719 -1.812 -10.073 1.00 97.12 83 ARG A C 1
ATOM 639 O O . ARG A 1 83 ? 4.614 -0.900 -9.258 1.00 97.12 83 ARG A O 1
ATOM 646 N N . ASP A 1 84 ? 5.059 -1.602 -11.339 1.00 97.19 84 ASP A N 1
ATOM 647 C CA . ASP A 1 84 ? 5.151 -0.251 -11.882 1.00 97.19 84 ASP A CA 1
ATOM 648 C C . ASP A 1 84 ? 3.744 0.367 -11.944 1.00 97.19 84 ASP A C 1
ATOM 650 O O . ASP A 1 84 ? 2.735 -0.337 -12.066 1.00 97.19 84 ASP A O 1
ATOM 654 N N . THR A 1 85 ? 3.655 1.692 -11.824 1.00 95.75 85 THR A N 1
ATOM 655 C CA . THR A 1 85 ? 2.372 2.415 -11.946 1.00 95.75 85 THR A CA 1
ATOM 656 C C . THR A 1 85 ? 2.085 2.890 -13.372 1.00 95.75 85 THR A C 1
ATOM 658 O O . THR A 1 85 ? 1.077 3.545 -13.617 1.00 95.75 85 THR A O 1
ATOM 661 N N . GLY A 1 86 ? 2.948 2.521 -14.318 1.00 96.44 86 GLY A N 1
ATOM 662 C CA . GLY A 1 86 ? 2.809 2.727 -15.756 1.00 96.44 86 GLY A CA 1
ATOM 663 C C . GLY A 1 86 ? 3.922 1.988 -16.510 1.00 96.44 86 GLY A C 1
ATOM 664 O O . GLY A 1 86 ? 4.719 1.287 -15.882 1.00 96.44 86 GLY A O 1
ATOM 665 N N . PRO A 1 87 ? 3.988 2.106 -17.845 1.00 96.88 87 PRO A N 1
ATOM 666 C CA . PRO A 1 87 ? 5.036 1.472 -18.640 1.00 96.88 87 PRO A CA 1
ATOM 667 C C . PRO A 1 87 ? 6.442 1.954 -18.258 1.00 96.88 87 PRO A C 1
ATOM 669 O O . PRO A 1 87 ? 6.646 3.135 -17.977 1.00 96.88 87 PRO A O 1
ATOM 672 N N . TYR A 1 88 ? 7.420 1.051 -18.320 1.00 96.44 88 TYR A N 1
ATOM 673 C CA . TYR A 1 88 ? 8.844 1.372 -18.221 1.00 96.44 88 TYR A CA 1
ATOM 674 C C . TYR A 1 88 ? 9.528 1.014 -19.546 1.00 96.44 88 TYR A C 1
ATOM 676 O O . TYR A 1 88 ? 9.635 -0.164 -19.886 1.00 96.44 88 TYR A O 1
ATOM 684 N N . ILE A 1 89 ? 9.938 2.023 -20.318 1.00 96.88 89 ILE A N 1
ATOM 685 C CA . ILE A 1 89 ? 10.421 1.884 -21.704 1.00 96.88 89 ILE A CA 1
ATOM 686 C C . ILE A 1 89 ? 11.726 2.665 -21.835 1.00 96.88 89 ILE A C 1
ATOM 688 O O . ILE A 1 89 ? 11.817 3.783 -21.341 1.00 96.88 89 ILE A O 1
ATOM 692 N N . ASP A 1 90 ? 12.749 2.075 -22.456 1.00 95.75 90 ASP A N 1
ATOM 693 C CA . ASP A 1 90 ? 14.049 2.721 -22.703 1.00 95.75 90 ASP A CA 1
ATOM 694 C C . ASP A 1 90 ? 14.659 3.404 -21.469 1.00 95.75 90 ASP A C 1
ATOM 696 O O . ASP A 1 90 ? 15.239 4.485 -21.530 1.00 95.75 90 ASP A O 1
ATOM 700 N N . LYS A 1 91 ? 14.550 2.722 -20.322 1.00 94.81 91 LYS A N 1
ATOM 701 C CA . LYS A 1 91 ? 15.011 3.175 -18.999 1.00 94.81 91 LYS A CA 1
ATOM 702 C C . LYS A 1 91 ? 14.235 4.367 -18.409 1.00 94.81 91 LYS A C 1
ATOM 704 O O . LYS A 1 91 ? 14.645 4.895 -17.374 1.00 94.81 91 LYS A O 1
ATOM 709 N N . VAL A 1 92 ? 13.105 4.743 -19.005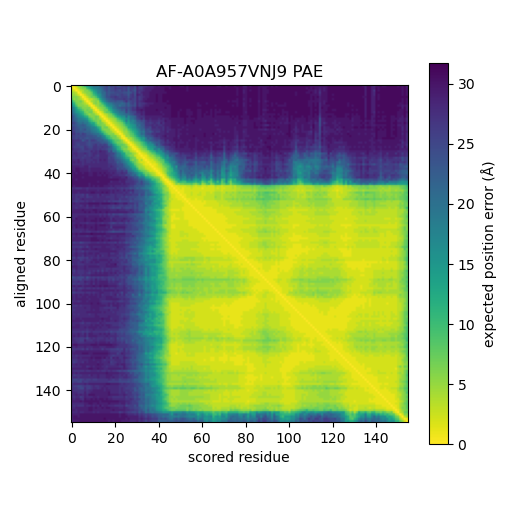 1.00 95.38 92 VAL A N 1
ATOM 710 C CA . VAL A 1 92 ? 12.218 5.829 -18.568 1.00 95.38 92 VAL A CA 1
ATOM 711 C C . VAL A 1 92 ? 10.916 5.256 -18.001 1.00 95.38 92 VAL A C 1
ATOM 713 O O . VAL A 1 92 ? 10.306 4.367 -18.594 1.00 95.38 92 VAL A O 1
ATOM 716 N N . SER A 1 93 ? 10.483 5.770 -16.845 1.00 95.56 93 SER A N 1
ATOM 717 C CA . SER A 1 93 ? 9.166 5.466 -16.272 1.00 95.56 93 SER A CA 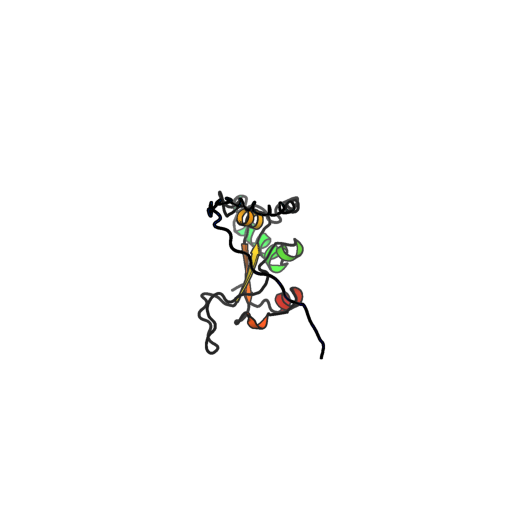1
ATOM 718 C C . SER A 1 93 ? 8.116 6.440 -16.802 1.00 95.56 93 SER A C 1
ATOM 720 O O . SER A 1 93 ? 8.308 7.651 -16.722 1.00 95.56 93 SER A O 1
ATOM 722 N N . TYR A 1 94 ? 6.992 5.905 -17.278 1.00 96.69 94 TYR A N 1
ATOM 723 C CA . TYR A 1 94 ? 5.780 6.652 -17.637 1.00 96.69 94 TYR A CA 1
ATOM 724 C C . TYR A 1 94 ? 4.652 6.437 -16.613 1.00 96.69 94 TYR A C 1
ATOM 726 O O . TYR A 1 94 ? 3.485 6.711 -16.892 1.00 96.69 94 TYR A O 1
ATOM 734 N N . GLY A 1 95 ? 4.982 5.900 -15.435 1.00 94.25 95 GLY A N 1
ATOM 735 C CA . GLY A 1 95 ? 4.060 5.821 -14.306 1.00 94.25 95 GLY A CA 1
ATOM 736 C C . GLY A 1 95 ? 3.845 7.184 -13.655 1.00 94.25 95 GLY A C 1
ATOM 737 O O . GLY A 1 95 ? 4.757 8.005 -13.592 1.00 94.25 95 GLY A O 1
ATOM 738 N N . THR A 1 96 ? 2.644 7.410 -13.120 1.00 93.94 96 THR A N 1
ATOM 739 C CA . THR A 1 96 ? 2.338 8.613 -12.322 1.00 93.94 96 THR A CA 1
ATOM 740 C C . THR A 1 96 ? 3.107 8.652 -11.000 1.00 93.94 96 THR A C 1
ATOM 742 O O . THR A 1 96 ? 3.242 9.708 -10.391 1.00 93.94 96 THR A O 1
ATOM 745 N N . HIS A 1 97 ? 3.626 7.504 -10.560 1.00 91.94 97 HIS A N 1
ATOM 746 C CA . HIS A 1 97 ? 4.464 7.343 -9.379 1.00 91.94 97 HIS A CA 1
ATOM 747 C C . HIS A 1 97 ? 5.607 6.346 -9.658 1.00 91.94 97 HIS A C 1
ATOM 749 O O . HIS A 1 97 ? 5.602 5.663 -10.689 1.00 91.94 97 HIS A O 1
ATOM 755 N N . PRO A 1 98 ? 6.569 6.191 -8.732 1.00 93.75 98 PRO A N 1
ATOM 756 C CA . PRO A 1 98 ? 7.505 5.069 -8.756 1.00 93.75 98 PRO A CA 1
ATOM 757 C C . PRO A 1 98 ? 6.803 3.698 -8.667 1.00 93.75 98 PRO A C 1
ATOM 759 O O . PRO A 1 98 ? 5.573 3.605 -8.675 1.00 93.75 98 PRO A O 1
ATOM 762 N N . ALA A 1 99 ? 7.578 2.615 -8.590 1.00 95.50 99 ALA A N 1
ATOM 763 C CA . ALA A 1 99 ? 7.028 1.277 -8.395 1.00 95.50 99 ALA A CA 1
ATOM 764 C C . ALA A 1 99 ? 6.386 1.170 -7.002 1.00 95.50 99 ALA A C 1
ATOM 766 O O . ALA A 1 99 ? 6.806 1.860 -6.076 1.00 95.50 99 ALA A O 1
ATOM 767 N N . VAL A 1 100 ? 5.352 0.342 -6.840 1.00 95.81 100 VAL A N 1
ATOM 768 C CA . VAL A 1 100 ? 4.557 0.291 -5.602 1.00 95.81 100 VAL A CA 1
ATOM 769 C C . VAL A 1 100 ? 4.246 -1.119 -5.136 1.00 95.81 100 VAL A C 1
ATOM 771 O O . VAL A 1 100 ? 4.107 -2.030 -5.954 1.00 95.81 100 VAL A O 1
ATOM 774 N N . ARG A 1 101 ? 4.051 -1.261 -3.823 1.00 96.06 101 ARG A N 1
ATOM 775 C CA . ARG A 1 101 ? 3.362 -2.391 -3.184 1.00 96.06 101 ARG A CA 1
ATOM 776 C C . ARG A 1 101 ? 2.277 -1.821 -2.277 1.00 96.06 101 ARG A C 1
ATOM 778 O O . ARG A 1 101 ? 2.527 -0.869 -1.542 1.00 96.06 101 ARG A O 1
ATOM 785 N N . ILE A 1 102 ? 1.063 -2.350 -2.379 1.00 96.94 102 ILE A N 1
ATOM 786 C CA . ILE A 1 102 ? -0.089 -1.848 -1.624 1.00 96.94 102 ILE A CA 1
ATOM 787 C C . ILE A 1 102 ? -0.434 -2.817 -0.498 1.00 96.94 102 ILE A C 1
ATOM 789 O O . ILE A 1 102 ? -0.512 -4.017 -0.749 1.00 96.94 102 ILE A O 1
ATOM 793 N N . TYR A 1 103 ? -0.669 -2.290 0.702 1.00 97.12 103 TYR A N 1
ATOM 794 C CA . TYR A 1 103 ? -1.208 -3.012 1.855 1.00 97.12 103 TYR A CA 1
ATOM 795 C C . TYR A 1 103 ? -2.648 -2.577 2.129 1.00 97.12 103 TYR A C 1
ATOM 797 O O . TYR A 1 103 ? -3.011 -1.410 1.953 1.00 97.12 103 TYR A O 1
ATOM 805 N N . TYR A 1 104 ? -3.455 -3.524 2.590 1.00 97.56 104 TYR A N 1
ATOM 806 C CA . TYR A 1 104 ? -4.879 -3.377 2.837 1.00 97.56 104 TYR A CA 1
ATOM 807 C C . TYR A 1 104 ? -5.187 -3.760 4.280 1.00 97.56 104 TYR A C 1
ATOM 809 O O . TYR A 1 104 ? -4.913 -4.889 4.697 1.00 97.56 104 TYR A O 1
ATOM 817 N N . SER A 1 105 ? -5.799 -2.836 5.018 1.00 96.25 105 SER A N 1
ATOM 818 C CA . SER A 1 105 ? -6.430 -3.159 6.301 1.00 96.25 105 SER A CA 1
ATOM 819 C C . SER A 1 105 ? -7.437 -4.310 6.147 1.00 96.25 105 SER A C 1
ATOM 821 O O . SER A 1 105 ? -7.970 -4.511 5.044 1.00 96.25 105 SER A O 1
ATOM 823 N N . PRO A 1 106 ? -7.717 -5.077 7.216 1.00 95.56 106 PRO A N 1
ATOM 824 C CA . PRO A 1 106 ? -8.715 -6.148 7.188 1.00 95.56 106 PRO A CA 1
ATOM 825 C C . PRO A 1 106 ? -10.069 -5.703 6.617 1.00 95.56 106 PRO A C 1
ATOM 827 O O . PRO A 1 106 ? -10.681 -6.431 5.835 1.00 95.56 106 PRO A O 1
ATOM 830 N N . GLU A 1 107 ? -10.494 -4.485 6.939 1.00 95.19 107 GLU A N 1
ATOM 831 C CA . GLU A 1 107 ? -11.745 -3.868 6.506 1.00 95.19 107 GLU A CA 1
ATOM 832 C C . GLU A 1 107 ? -11.739 -3.586 4.999 1.00 95.19 1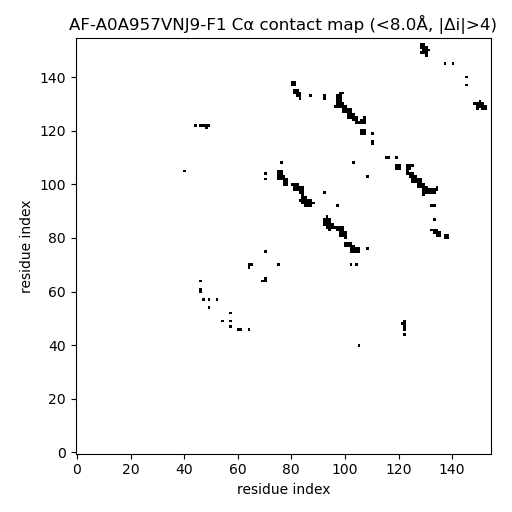07 GLU A C 1
ATOM 834 O O . GLU A 1 107 ? -12.673 -3.977 4.294 1.00 95.19 107 GLU A O 1
ATOM 839 N N . ILE A 1 108 ? -10.661 -2.985 4.470 1.00 97.56 108 ILE A N 1
ATOM 840 C CA . ILE A 1 108 ? -10.515 -2.794 3.019 1.00 97.56 108 ILE A CA 1
ATOM 841 C C . ILE A 1 108 ? -10.461 -4.140 2.308 1.00 97.56 108 ILE A C 1
ATOM 843 O O . ILE A 1 108 ? -11.085 -4.310 1.261 1.00 97.56 108 ILE A O 1
ATOM 847 N N . TYR A 1 109 ? -9.714 -5.102 2.847 1.00 96.75 109 TYR A N 1
ATOM 848 C CA . TYR A 1 109 ? -9.593 -6.412 2.225 1.00 96.75 109 TYR A CA 1
ATOM 849 C C . TYR A 1 109 ? -10.951 -7.124 2.158 1.00 96.75 109 TYR A C 1
ATOM 851 O O . TYR A 1 109 ? -11.309 -7.656 1.106 1.00 96.75 109 TYR A O 1
ATOM 859 N N . ALA A 1 110 ? -11.745 -7.067 3.231 1.00 96.50 110 ALA A N 1
ATOM 860 C CA . ALA A 1 110 ? -13.110 -7.581 3.250 1.00 96.50 110 ALA A CA 1
ATOM 861 C C . ALA A 1 110 ? -14.010 -6.868 2.224 1.00 96.50 110 ALA A C 1
ATOM 863 O O . ALA A 1 110 ? -14.695 -7.535 1.448 1.00 96.50 110 ALA A O 1
ATOM 864 N N . TRP A 1 111 ? -13.950 -5.535 2.147 1.00 97.44 111 TRP A N 1
ATOM 865 C CA . TRP A 1 111 ? -14.700 -4.747 1.161 1.00 97.44 111 TRP A CA 1
ATOM 866 C C . TRP A 1 111 ? -14.306 -5.088 -0.288 1.00 97.44 111 TRP A C 1
ATOM 868 O O . TRP A 1 111 ? -15.169 -5.291 -1.143 1.00 97.44 111 TRP A O 1
ATOM 878 N N . LEU A 1 112 ? -13.008 -5.259 -0.567 1.00 97.25 112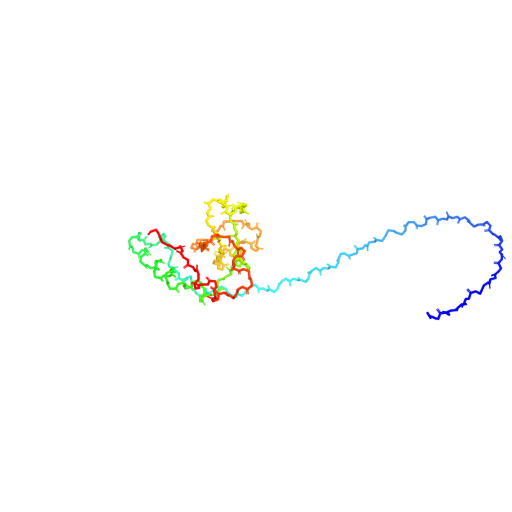 LEU A N 1
ATOM 879 C CA . LEU A 1 112 ? -12.502 -5.703 -1.872 1.00 97.25 112 LEU A CA 1
ATOM 880 C C . LEU A 1 112 ? -12.976 -7.118 -2.227 1.00 97.25 112 LEU A C 1
ATOM 882 O O . LEU A 1 112 ? -13.294 -7.383 -3.386 1.00 97.25 112 LEU A O 1
ATOM 886 N N . LYS A 1 113 ? -13.013 -8.027 -1.245 1.00 96.38 113 LYS A N 1
ATOM 887 C CA . LYS A 1 113 ? -13.500 -9.406 -1.404 1.00 96.38 113 LYS A CA 1
ATOM 888 C C . LYS A 1 113 ? -15.008 -9.484 -1.622 1.00 96.38 113 LYS A C 1
ATOM 890 O O . LYS A 1 113 ? -15.459 -10.464 -2.206 1.00 96.38 113 LYS A O 1
ATOM 895 N N . ASN A 1 114 ? -15.743 -8.470 -1.183 1.00 96.44 114 ASN A N 1
ATOM 896 C CA . ASN A 1 114 ? -17.183 -8.327 -1.360 1.00 96.44 114 ASN A CA 1
ATOM 897 C C . ASN A 1 114 ? -17.538 -7.465 -2.587 1.00 96.44 114 ASN A C 1
ATOM 899 O O . ASN A 1 114 ? -18.465 -6.660 -2.540 1.00 96.44 114 ASN A O 1
ATOM 903 N N . ASP A 1 115 ? -16.750 -7.556 -3.662 1.00 96.88 115 ASP A N 1
ATOM 904 C CA . ASP A 1 115 ? -16.969 -6.827 -4.920 1.00 96.88 115 ASP A CA 1
ATOM 905 C C . ASP A 1 115 ? -17.181 -5.312 -4.756 1.00 96.88 115 ASP A C 1
ATOM 907 O O . ASP A 1 115 ? -17.870 -4.679 -5.562 1.00 96.88 115 ASP A O 1
ATOM 911 N N . ARG A 1 116 ? -16.555 -4.716 -3.727 1.00 97.06 116 ARG A N 1
ATOM 912 C CA . ARG A 1 116 ? -16.606 -3.273 -3.438 1.00 97.06 116 ARG A CA 1
ATOM 913 C C . ARG A 1 116 ? -18.025 -2.746 -3.212 1.00 97.06 116 ARG A C 1
ATOM 915 O O . ARG A 1 116 ? -18.327 -1.605 -3.553 1.00 97.06 116 ARG A O 1
ATOM 922 N N . GLN A 1 117 ? -18.909 -3.594 -2.696 1.00 96.25 117 GLN A N 1
ATOM 923 C CA . GLN A 1 117 ? -20.288 -3.218 -2.413 1.00 96.25 117 GLN A CA 1
ATOM 924 C C . GLN A 1 117 ? -20.397 -2.459 -1.090 1.00 96.25 117 GLN A C 1
ATOM 926 O O . GLN A 1 117 ? -19.789 -2.850 -0.092 1.00 96.25 117 GLN A O 1
ATOM 931 N N . GLY A 1 118 ? -21.229 -1.416 -1.088 1.00 96.12 118 GLY A N 1
ATOM 932 C CA . GLY A 1 118 ? -21.428 -0.534 0.060 1.00 96.12 118 GLY A CA 1
ATOM 933 C C . GLY A 1 118 ? -20.257 0.416 0.305 1.00 96.12 118 GLY A C 1
ATOM 934 O O . GLY A 1 118 ? -19.296 0.475 -0.469 1.00 96.12 118 GLY A O 1
ATOM 935 N N . ASP A 1 119 ? -20.360 1.160 1.399 1.00 96.38 119 ASP A N 1
ATOM 936 C CA . ASP A 1 119 ? -19.335 2.113 1.802 1.00 96.38 119 ASP A CA 1
ATOM 937 C C . ASP A 1 119 ? -18.114 1.404 2.395 1.00 96.38 119 ASP A C 1
ATOM 939 O O . ASP A 1 119 ? -18.198 0.318 2.977 1.00 96.38 119 ASP A O 1
ATOM 943 N N . VAL A 1 120 ? -16.958 2.045 2.250 1.00 95.12 120 VAL A N 1
ATOM 944 C CA . VAL A 1 120 ? -15.742 1.634 2.947 1.00 95.12 120 VAL A CA 1
ATOM 945 C C . VAL A 1 120 ? -15.937 1.897 4.448 1.00 95.12 120 VAL A C 1
ATOM 947 O O . VAL A 1 120 ? -16.332 3.011 4.798 1.00 95.12 120 VAL A O 1
ATOM 950 N N . PRO A 1 121 ? -15.675 0.917 5.337 1.00 92.50 121 PRO A N 1
ATOM 951 C CA . PRO A 1 121 ? -15.828 1.117 6.776 1.00 92.50 121 PRO A CA 1
ATOM 952 C C . PRO A 1 121 ? -14.975 2.274 7.306 1.00 92.50 121 PRO A C 1
ATOM 954 O O . PRO A 1 121 ? -13.871 2.517 6.816 1.00 92.50 121 PRO A O 1
ATOM 957 N N . ASP A 1 122 ? -15.471 2.967 8.330 1.00 90.44 122 ASP A N 1
ATOM 958 C CA . ASP A 1 122 ? -14.705 4.032 8.979 1.00 90.44 122 ASP A CA 1
ATOM 959 C C . ASP A 1 122 ? -13.418 3.475 9.611 1.00 90.44 122 ASP A C 1
ATOM 961 O O . ASP A 1 122 ? -13.386 2.344 10.101 1.00 90.44 122 ASP A O 1
ATOM 965 N N . GLY A 1 123 ? -12.338 4.251 9.550 1.00 89.50 123 GLY A N 1
ATOM 966 C CA . GLY A 1 123 ? -11.000 3.824 9.977 1.00 89.50 123 GLY A CA 1
ATOM 967 C C . GLY A 1 123 ? -10.297 2.818 9.052 1.00 89.50 123 GLY A C 1
ATOM 968 O O . GLY A 1 123 ? -9.126 2.509 9.278 1.00 89.50 123 GLY A O 1
ATOM 969 N N . ALA A 1 124 ? -10.953 2.326 7.994 1.00 93.81 124 ALA A N 1
ATOM 970 C CA . ALA A 1 124 ? -10.322 1.436 7.028 1.00 93.81 124 ALA A CA 1
ATOM 971 C C . ALA A 1 124 ? -9.218 2.171 6.247 1.00 93.81 124 ALA A C 1
ATOM 973 O O . ALA A 1 124 ? -9.396 3.289 5.765 1.00 93.81 124 ALA A O 1
ATOM 974 N N . MET A 1 125 ? -8.063 1.524 6.093 1.00 94.69 125 MET A N 1
ATOM 975 C CA . MET A 1 125 ? -6.860 2.153 5.542 1.00 94.69 125 MET A CA 1
ATOM 976 C C . MET A 1 125 ? -6.218 1.326 4.423 1.00 94.69 125 MET A C 1
ATOM 978 O O . MET A 1 125 ? -6.193 0.089 4.457 1.00 94.69 125 MET A O 1
ATOM 982 N N . ILE A 1 126 ? -5.676 2.041 3.433 1.00 96.50 126 ILE A N 1
ATOM 983 C CA . ILE A 1 126 ? -4.799 1.524 2.380 1.00 96.50 126 ILE A CA 1
ATOM 984 C C . ILE A 1 126 ? -3.446 2.202 2.530 1.00 96.50 126 ILE A C 1
ATOM 986 O O . ILE A 1 126 ? -3.366 3.425 2.619 1.00 96.50 126 ILE A O 1
ATOM 990 N N . ILE A 1 127 ? -2.387 1.407 2.492 1.00 95.44 127 ILE A N 1
ATOM 991 C CA . ILE A 1 127 ? -1.015 1.887 2.585 1.00 95.44 127 ILE A CA 1
ATOM 992 C C . ILE A 1 127 ? -0.318 1.648 1.252 1.00 95.44 127 ILE A C 1
ATOM 994 O O . ILE A 1 127 ? -0.360 0.548 0.701 1.00 95.44 127 ILE A O 1
ATOM 998 N N . LYS A 1 128 ? 0.320 2.691 0.721 1.00 94.81 128 LYS A N 1
ATOM 999 C CA . LYS A 1 128 ? 1.021 2.657 -0.563 1.00 94.81 128 LYS A CA 1
ATOM 1000 C C . LYS A 1 128 ? 2.511 2.843 -0.341 1.00 94.81 128 LYS A C 1
ATOM 1002 O O . LYS A 1 128 ? 2.992 3.964 -0.218 1.00 94.81 128 LYS A O 1
ATOM 1007 N N . GLU A 1 129 ? 3.231 1.733 -0.360 1.00 94.12 129 GLU A N 1
ATOM 1008 C CA . GLU A 1 129 ? 4.685 1.737 -0.313 1.00 94.12 129 GLU A CA 1
ATOM 1009 C C . GLU A 1 129 ? 5.246 2.101 -1.691 1.00 94.12 129 GLU A C 1
ATOM 1011 O O . GLU A 1 129 ? 4.789 1.553 -2.700 1.00 94.12 129 GLU A O 1
ATOM 1016 N N . MET A 1 130 ? 6.240 2.992 -1.751 1.00 93.56 130 MET A N 1
ATOM 1017 C CA . MET A 1 130 ? 6.902 3.384 -3.000 1.00 93.56 130 MET A CA 1
ATOM 1018 C C . MET A 1 130 ? 8.365 2.927 -3.044 1.00 93.56 130 MET A C 1
ATOM 1020 O O . MET A 1 130 ? 9.113 3.033 -2.070 1.00 93.56 130 MET A O 1
ATOM 1024 N N . PHE A 1 131 ? 8.772 2.450 -4.219 1.00 93.38 131 PHE A N 1
ATOM 1025 C CA . PHE A 1 131 ? 10.067 1.847 -4.505 1.00 93.38 131 PHE A CA 1
ATOM 1026 C C . PHE A 1 131 ? 10.675 2.413 -5.796 1.00 93.38 131 PHE A C 1
ATOM 1028 O O . PHE A 1 131 ? 9.944 2.749 -6.735 1.00 93.38 131 PHE A O 1
ATOM 1035 N N . PRO A 1 132 ? 12.012 2.461 -5.909 1.00 92.38 132 PRO A N 1
ATOM 1036 C CA . PRO A 1 132 ? 12.688 2.830 -7.146 1.00 92.38 132 PRO A CA 1
ATOM 1037 C C . PRO A 1 132 ? 12.270 1.965 -8.347 1.00 92.38 132 PRO A C 1
ATOM 1039 O O . PRO A 1 132 ? 12.318 0.739 -8.317 1.00 92.38 132 PRO A O 1
ATOM 1042 N N . THR A 1 133 ? 11.918 2.599 -9.463 1.00 93.38 133 THR A N 1
ATOM 1043 C CA . THR A 1 133 ? 11.566 1.899 -10.711 1.00 93.38 133 THR A CA 1
ATOM 1044 C C . THR A 1 133 ? 12.781 1.264 -11.411 1.00 93.38 133 THR A C 1
ATOM 1046 O O . THR A 1 133 ? 13.897 1.792 -11.325 1.00 93.38 133 THR A O 1
ATOM 1049 N N . PRO A 1 134 ? 12.610 0.189 -12.204 1.00 96.19 134 PRO A N 1
ATOM 1050 C CA . PRO A 1 134 ? 11.353 -0.528 -12.436 1.00 96.19 134 PRO A CA 1
ATOM 1051 C C . PRO A 1 134 ? 11.054 -1.593 -11.378 1.00 96.19 134 PRO A C 1
ATOM 1053 O O . PRO A 1 134 ? 11.960 -2.115 -10.727 1.00 96.19 134 PRO A O 1
ATOM 1056 N N . ALA A 1 135 ? 9.790 -2.000 -11.296 1.00 96.69 135 ALA A N 1
ATOM 1057 C CA . ALA A 1 135 ? 9.331 -3.073 -10.419 1.00 96.69 135 ALA A CA 1
ATOM 1058 C C . ALA A 1 135 ? 10.019 -4.421 -10.684 1.00 96.69 135 ALA A C 1
ATOM 1060 O O . ALA A 1 135 ? 10.170 -5.233 -9.773 1.00 96.69 135 ALA A O 1
ATOM 1061 N N . ALA A 1 136 ? 10.501 -4.642 -11.913 1.00 96.44 136 ALA A N 1
ATOM 1062 C CA . ALA A 1 136 ? 11.237 -5.849 -12.288 1.00 96.44 136 ALA A CA 1
ATOM 1063 C C . ALA A 1 136 ? 12.446 -6.134 -11.374 1.00 96.44 136 ALA A C 1
ATOM 1065 O O . ALA A 1 136 ? 12.777 -7.302 -11.174 1.00 96.44 136 ALA A O 1
ATOM 1066 N N . ARG A 1 137 ? 13.052 -5.097 -10.768 1.00 95.25 137 ARG A N 1
ATOM 1067 C CA . ARG A 1 137 ? 14.166 -5.218 -9.809 1.00 95.25 137 ARG A CA 1
ATOM 1068 C C . ARG A 1 137 ? 13.830 -6.067 -8.579 1.00 95.25 137 ARG A C 1
ATOM 1070 O O . ARG A 1 137 ? 14.749 -6.600 -7.975 1.00 95.25 137 ARG A O 1
ATOM 1077 N N . TYR A 1 138 ? 12.552 -6.172 -8.217 1.00 96.00 138 TYR A N 1
ATOM 1078 C CA . TYR A 1 138 ? 12.080 -6.845 -7.000 1.00 96.00 138 TYR A CA 1
ATOM 1079 C C . TYR A 1 138 ? 11.540 -8.255 -7.262 1.00 96.00 138 TYR A C 1
ATOM 1081 O O . TYR A 1 138 ? 11.000 -8.903 -6.368 1.00 96.00 138 TYR A O 1
ATOM 1089 N N . THR A 1 139 ? 11.638 -8.742 -8.500 1.00 95.31 139 THR A N 1
ATOM 1090 C CA . THR A 1 139 ? 11.109 -10.058 -8.871 1.00 95.31 139 THR A CA 1
ATOM 1091 C C . THR A 1 139 ? 11.881 -11.163 -8.156 1.00 95.31 139 THR A C 1
ATOM 1093 O O . THR A 1 139 ? 13.100 -11.238 -8.272 1.00 95.31 139 THR A O 1
ATOM 1096 N N . GLY A 1 140 ? 11.165 -12.047 -7.457 1.00 94.31 140 GLY A N 1
ATOM 1097 C CA . GLY A 1 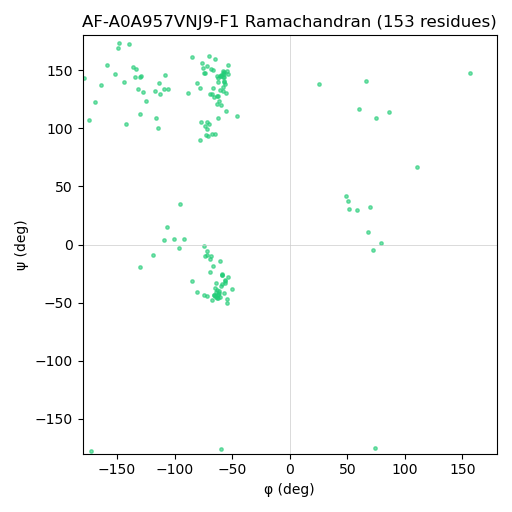140 ? 11.759 -13.193 -6.760 1.00 94.31 140 GLY A CA 1
ATOM 1098 C C . GLY A 1 140 ? 12.404 -12.863 -5.412 1.00 94.31 140 GLY A C 1
ATOM 1099 O O . GLY A 1 140 ? 12.912 -13.777 -4.772 1.00 94.31 140 GLY A O 1
ATOM 1100 N N . MET A 1 141 ? 12.361 -11.601 -4.975 1.00 95.50 141 MET A N 1
ATOM 1101 C CA . M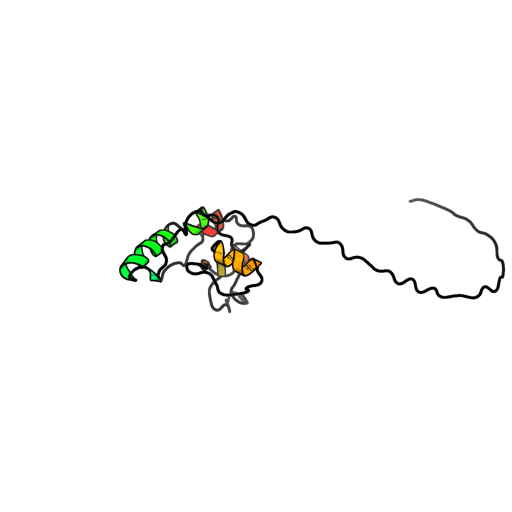ET A 1 141 ? 12.763 -11.215 -3.623 1.00 95.50 141 MET A CA 1
ATOM 1102 C C . MET A 1 141 ? 11.708 -11.641 -2.598 1.00 95.50 141 MET A C 1
ATOM 1104 O O . MET A 1 141 ? 10.509 -11.651 -2.883 1.00 95.50 141 MET A O 1
ATOM 1108 N N . SER A 1 142 ? 12.169 -11.966 -1.396 1.00 94.25 142 SER A N 1
ATOM 1109 C CA . SER A 1 142 ? 11.333 -12.129 -0.209 1.00 94.25 142 SER A CA 1
ATOM 1110 C C . SER A 1 142 ? 10.781 -10.785 0.281 1.00 94.25 142 SER A C 1
ATOM 1112 O O . SER A 1 142 ? 11.316 -9.718 -0.032 1.00 94.25 142 SER A O 1
ATOM 1114 N N . ASP A 1 143 ? 9.737 -10.822 1.111 1.00 91.00 143 ASP A N 1
ATOM 1115 C CA . ASP A 1 143 ? 9.166 -9.601 1.692 1.00 91.00 143 ASP A CA 1
ATOM 1116 C C . ASP A 1 143 ? 10.175 -8.821 2.537 1.00 91.00 143 ASP A C 1
ATOM 1118 O O . ASP A 1 143 ? 10.176 -7.592 2.498 1.00 91.00 143 ASP A O 1
ATOM 1122 N N . ALA A 1 144 ? 11.065 -9.523 3.246 1.00 90.69 144 ALA A N 1
ATOM 1123 C CA . ALA A 1 144 ? 12.140 -8.906 4.016 1.00 90.69 144 ALA A CA 1
ATOM 1124 C C . ALA A 1 144 ? 13.116 -8.139 3.106 1.00 90.69 144 ALA A C 1
ATOM 1126 O O . ALA A 1 144 ? 13.420 -6.977 3.362 1.00 90.69 144 ALA A O 1
ATOM 1127 N N . GLU A 1 145 ? 13.537 -8.739 1.989 1.00 93.81 145 GLU A N 1
ATOM 1128 C CA . GLU A 1 145 ? 14.422 -8.075 1.024 1.00 93.81 145 GLU A CA 1
ATOM 1129 C C . GLU A 1 145 ? 13.757 -6.864 0.361 1.00 93.81 145 GLU A C 1
ATOM 1131 O O . GLU A 1 145 ? 14.417 -5.851 0.129 1.00 93.81 145 GLU A O 1
ATOM 1136 N N . ILE A 1 146 ? 12.454 -6.939 0.070 1.00 92.69 146 ILE A N 1
ATOM 1137 C CA . ILE A 1 146 ? 11.692 -5.796 -0.450 1.00 92.69 146 ILE A CA 1
ATOM 1138 C C . ILE A 1 146 ? 11.623 -4.688 0.611 1.00 92.69 146 ILE A C 1
ATOM 1140 O O . ILE A 1 146 ? 11.871 -3.524 0.296 1.00 92.69 146 ILE A O 1
ATOM 1144 N N . ASN A 1 147 ? 11.352 -5.038 1.870 1.00 88.50 147 ASN A N 1
ATOM 1145 C CA . ASN A 1 147 ? 11.267 -4.095 2.987 1.00 88.50 147 ASN A CA 1
ATOM 1146 C C . ASN A 1 147 ? 12.561 -3.302 3.216 1.00 88.50 147 ASN A C 1
ATOM 1148 O O . ASN A 1 147 ? 12.484 -2.122 3.563 1.00 88.50 147 ASN A O 1
ATOM 1152 N N . ASP A 1 148 ? 13.722 -3.908 2.967 1.00 89.12 148 ASP A N 1
ATOM 1153 C CA . ASP A 1 148 ? 15.039 -3.260 3.055 1.00 89.12 148 ASP A CA 1
ATOM 1154 C C . ASP A 1 148 ? 15.328 -2.293 1.892 1.00 89.12 148 ASP A C 1
ATOM 1156 O O . ASP A 1 148 ? 16.342 -1.592 1.879 1.00 89.12 148 ASP A O 1
ATOM 1160 N N . ARG A 1 149 ? 14.486 -2.288 0.855 1.00 87.56 149 ARG A N 1
ATOM 1161 C CA . ARG A 1 149 ? 14.607 -1.418 -0.332 1.00 87.56 149 ARG A CA 1
ATOM 1162 C C . ARG A 1 149 ? 13.538 -0.337 -0.377 1.00 87.56 149 ARG A C 1
ATOM 1164 O O . ARG A 1 149 ? 13.453 0.412 -1.353 1.00 87.56 149 ARG A O 1
ATOM 1171 N N . LEU A 1 150 ? 12.730 -0.275 0.669 1.00 84.44 150 LEU A N 1
ATOM 1172 C CA . LEU A 1 150 ? 11.722 0.735 0.883 1.00 84.44 150 LEU A CA 1
ATOM 1173 C C . LEU A 1 150 ? 12.398 2.102 1.003 1.00 84.44 150 LEU A C 1
ATOM 1175 O O . LEU A 1 150 ? 13.106 2.355 1.973 1.00 84.44 150 LEU A O 1
ATOM 1179 N N . SER A 1 151 ? 12.231 2.961 -0.002 1.00 71.62 151 SER A N 1
ATOM 1180 C CA . SER A 1 151 ? 13.047 4.178 -0.104 1.00 71.62 151 SER A CA 1
ATOM 1181 C C . SER A 1 151 ? 12.257 5.481 -0.060 1.00 71.62 151 SER A C 1
ATOM 1183 O O . SER A 1 151 ? 12.879 6.537 -0.048 1.00 71.62 151 SER A O 1
ATOM 1185 N N . MET A 1 152 ? 10.922 5.448 -0.112 1.00 62.41 152 MET A N 1
ATOM 1186 C CA . MET A 1 152 ? 10.105 6.666 -0.153 1.00 62.41 152 MET A CA 1
ATOM 1187 C C . MET A 1 152 ? 8.840 6.486 0.680 1.00 62.41 152 MET A C 1
ATOM 1189 O O . MET A 1 152 ? 7.907 5.812 0.244 1.00 62.41 152 MET A O 1
ATOM 1193 N N . TRP A 1 153 ? 8.836 7.082 1.871 1.00 61.28 153 TRP A N 1
ATOM 1194 C CA . TRP A 1 153 ? 7.684 7.084 2.783 1.00 61.28 153 TRP A CA 1
ATOM 1195 C C . TRP A 1 153 ? 7.296 8.451 3.316 1.00 61.28 153 TRP A C 1
ATOM 1197 O O . TRP A 1 153 ? 6.154 8.644 3.715 1.00 61.28 153 TRP A O 1
ATOM 1207 N N . THR A 1 154 ? 8.203 9.411 3.258 1.00 43.38 154 THR A N 1
ATOM 1208 C CA . THR A 1 154 ? 8.006 10.758 3.772 1.00 43.38 154 THR A CA 1
ATOM 1209 C C . THR A 1 154 ? 8.717 11.727 2.835 1.00 43.38 154 THR A C 1
ATOM 1211 O O . THR A 1 154 ? 9.765 11.400 2.270 1.00 43.38 154 THR A O 1
ATOM 1214 N N . PHE A 1 155 ? 8.070 12.861 2.576 1.00 39.62 155 PHE A N 1
ATOM 1215 C CA . PHE A 1 155 ? 8.671 13.998 1.881 1.00 39.62 155 PHE A CA 1
ATOM 1216 C C . PHE A 1 155 ? 9.681 14.693 2.795 1.00 39.62 155 PHE A C 1
ATOM 1218 O O . PHE A 1 155 ? 9.485 14.615 4.029 1.00 39.62 155 PHE A O 1
#

Mean predicted aligned error: 14.0 Å

Radius of gyration: 29.17 Å; Cα contacts (8 Å, |Δi|>4): 143; chains: 1; bounding box: 48×76×66 Å

pLDDT: mean 80.23, std 20.92, range [34.78, 97.56]

Foldseek 3Di:
DDDDDDDDDDDDDDDDDDDDDPDPDPPDDPDDPDDDDDDDAPPDLQADFPVVDDPVVRVVSVCVCVVVVVLVVVVFDKDPFWAQQADQPPNDHPHPAAIWMKTWHPQRVVCVVVVVPDDRDGPTDMDIFHAHDDRVVCPPPDPVVVVVRRDDDDD

Nearest PDB structures (foldseek):
  8brk-assembly1_A  TM=6.761E-01  e=5.376E-01  Thermus thermophilus
  6hiu-assembly1_A  TM=6.556E-01  e=9.247E+00  Methylococcus capsulatus str. Bath